Protein AF-A0A1H8V897-F1 (afdb_monomer_lite)

Structure (mmCIF, N/CA/C/O backbone):
data_AF-A0A1H8V897-F1
#
_entry.id   AF-A0A1H8V897-F1
#
loop_
_atom_site.group_PDB
_atom_site.id
_atom_site.type_symbol
_atom_site.label_atom_id
_atom_site.label_alt_id
_atom_site.label_comp_id
_atom_site.label_asym_id
_atom_site.label_entity_id
_atom_site.label_seq_id
_atom_site.pdbx_PDB_ins_code
_atom_site.Cartn_x
_atom_site.Cartn_y
_atom_site.Cartn_z
_atom_site.occupancy
_atom_site.B_iso_or_equiv
_atom_site.auth_seq_id
_atom_site.auth_comp_id
_atom_site.auth_asym_id
_atom_site.auth_atom_id
_atom_site.pdbx_PDB_model_num
ATOM 1 N N . MET A 1 1 ? 6.512 -2.867 17.654 1.00 58.34 1 MET A N 1
ATOM 2 C CA . MET A 1 1 ? 6.527 -4.081 16.813 1.00 58.34 1 MET A CA 1
ATOM 3 C C . MET A 1 1 ? 6.818 -3.625 15.398 1.00 58.34 1 MET A C 1
ATOM 5 O O . MET A 1 1 ? 6.151 -2.700 14.955 1.00 58.34 1 MET A O 1
ATOM 9 N N . ALA A 1 2 ? 7.850 -4.163 14.749 1.00 69.75 2 ALA A N 1
ATOM 10 C CA . ALA A 1 2 ? 8.060 -3.906 13.328 1.00 69.75 2 ALA A CA 1
ATOM 11 C C . ALA A 1 2 ? 7.019 -4.715 12.545 1.00 69.75 2 ALA A C 1
ATOM 13 O O . ALA A 1 2 ? 6.785 -5.875 12.876 1.00 69.75 2 ALA A O 1
ATOM 14 N N . VAL A 1 3 ? 6.367 -4.083 11.575 1.00 87.38 3 VAL A N 1
ATOM 15 C CA . VAL A 1 3 ? 5.415 -4.735 10.673 1.00 87.38 3 VAL A CA 1
ATOM 16 C C . VAL A 1 3 ? 6.042 -4.714 9.290 1.00 87.38 3 VAL A C 1
ATOM 18 O O . VAL A 1 3 ? 6.469 -3.657 8.827 1.00 87.38 3 VAL A O 1
ATOM 21 N N . GLU A 1 4 ? 6.153 -5.882 8.671 1.00 89.88 4 GLU A N 1
ATOM 22 C CA . GLU A 1 4 ? 6.766 -6.034 7.353 1.00 89.88 4 GLU A CA 1
ATOM 23 C C . GLU A 1 4 ? 5.766 -5.712 6.237 1.00 89.88 4 GLU A C 1
ATOM 25 O O . GLU A 1 4 ? 4.548 -5.801 6.421 1.00 89.88 4 GLU A O 1
ATOM 30 N N . PHE A 1 5 ? 6.299 -5.311 5.080 1.00 94.56 5 PHE A N 1
ATOM 31 C CA . PHE A 1 5 ? 5.518 -5.053 3.876 1.00 94.56 5 PHE A CA 1
ATOM 32 C C . PHE A 1 5 ? 5.619 -6.239 2.911 1.00 94.56 5 PHE A C 1
ATOM 34 O O . PHE A 1 5 ? 6.656 -6.462 2.281 1.00 94.56 5 PHE A O 1
ATOM 41 N N . ASP A 1 6 ? 4.519 -6.974 2.770 1.00 95.81 6 ASP A N 1
ATOM 42 C CA . ASP A 1 6 ? 4.400 -8.102 1.850 1.00 95.81 6 ASP A CA 1
ATOM 43 C C . ASP A 1 6 ? 3.938 -7.617 0.476 1.00 95.81 6 ASP A C 1
ATOM 45 O O . ASP A 1 6 ? 2.860 -7.031 0.347 1.00 95.81 6 ASP A O 1
ATOM 49 N N . HIS A 1 7 ? 4.690 -7.927 -0.577 1.00 96.62 7 HIS A N 1
ATOM 50 C CA . HIS A 1 7 ? 4.254 -7.636 -1.942 1.00 96.62 7 HIS A CA 1
ATOM 51 C C . HIS A 1 7 ? 3.204 -8.644 -2.417 1.00 96.62 7 HIS A C 1
ATOM 53 O O . HIS A 1 7 ? 3.339 -9.853 -2.201 1.00 96.62 7 HIS A O 1
ATOM 59 N N . PHE A 1 8 ? 2.207 -8.166 -3.166 1.00 97.94 8 PHE A N 1
ATOM 60 C CA . PHE A 1 8 ? 1.423 -9.063 -4.015 1.00 97.94 8 PHE A CA 1
ATOM 61 C C . PHE A 1 8 ? 2.315 -9.580 -5.144 1.00 97.94 8 PHE A C 1
ATOM 63 O O . PHE A 1 8 ? 3.084 -8.826 -5.743 1.00 97.94 8 PHE A O 1
ATOM 70 N N . TYR A 1 9 ? 2.217 -10.867 -5.472 1.00 95.75 9 TYR A N 1
ATOM 71 C CA . TYR A 1 9 ? 3.157 -11.520 -6.391 1.00 95.75 9 TYR A CA 1
ATOM 72 C C . TYR A 1 9 ? 3.095 -10.916 -7.799 1.00 95.75 9 TYR A C 1
ATOM 74 O O . TYR A 1 9 ? 4.091 -10.887 -8.521 1.00 95.75 9 TYR A O 1
ATOM 82 N N . LYS A 1 10 ? 1.931 -10.385 -8.186 1.00 95.69 10 LYS A N 1
ATOM 83 C CA . LYS A 1 10 ? 1.731 -9.704 -9.468 1.00 95.69 10 LYS A CA 1
ATOM 84 C C . LYS A 1 10 ? 2.279 -8.276 -9.501 1.00 95.69 10 LYS A C 1
ATOM 86 O O . LYS A 1 10 ? 2.525 -7.773 -10.595 1.00 95.69 10 LYS A O 1
ATOM 91 N N . ALA A 1 11 ? 2.536 -7.638 -8.356 1.00 95.50 11 ALA A N 1
ATOM 92 C CA . ALA A 1 11 ? 2.941 -6.232 -8.286 1.00 95.50 11 ALA A CA 1
ATOM 93 C C . ALA A 1 11 ? 4.237 -5.952 -9.063 1.00 95.50 11 ALA A C 1
ATOM 95 O O . ALA A 1 11 ? 4.294 -5.002 -9.842 1.00 95.50 11 ALA A O 1
ATOM 96 N N . ILE A 1 12 ? 5.249 -6.818 -8.935 1.00 91.25 12 ILE A N 1
ATOM 97 C CA . ILE A 1 12 ? 6.508 -6.694 -9.693 1.00 91.25 12 ILE A CA 1
ATOM 98 C C . ILE A 1 12 ? 6.256 -6.856 -11.199 1.00 91.25 12 ILE A C 1
ATOM 100 O O . ILE A 1 12 ? 6.810 -6.114 -12.008 1.00 91.25 12 ILE A O 1
ATOM 104 N N . GLY A 1 13 ? 5.373 -7.781 -11.587 1.00 93.88 13 GLY A N 1
ATOM 105 C CA . GLY A 1 13 ? 4.961 -7.940 -12.982 1.00 93.88 13 GLY A CA 1
ATOM 106 C C . GLY A 1 13 ? 4.251 -6.699 -13.529 1.00 93.88 13 GLY A C 1
ATOM 107 O O . GLY A 1 13 ? 4.487 -6.307 -14.669 1.00 93.88 13 GLY A O 1
ATOM 108 N N . HIS A 1 14 ? 3.422 -6.037 -12.719 1.00 96.94 14 HIS A N 1
ATOM 109 C CA . HIS A 1 14 ? 2.780 -4.778 -13.097 1.00 96.94 14 HIS A CA 1
ATOM 110 C C . HIS A 1 14 ? 3.766 -3.632 -13.267 1.00 96.94 14 HIS A C 1
ATOM 112 O O . HIS A 1 14 ? 3.631 -2.883 -14.232 1.00 96.94 14 HIS A O 1
ATOM 118 N N . GLN A 1 15 ? 4.763 -3.525 -12.388 1.00 94.88 15 GLN A N 1
ATOM 119 C CA . GLN A 1 15 ? 5.836 -2.540 -12.524 1.00 94.88 15 GLN A CA 1
ATOM 120 C C . GLN A 1 15 ? 6.628 -2.774 -13.818 1.00 94.88 15 GLN A C 1
ATOM 122 O O . GLN A 1 15 ? 6.762 -1.866 -14.633 1.00 94.88 15 GLN A O 1
ATOM 127 N N . GLY A 1 16 ? 7.066 -4.013 -14.071 1.00 93.75 16 GLY A N 1
ATOM 128 C CA . GLY A 1 16 ? 7.807 -4.362 -15.290 1.00 93.75 16 GLY A CA 1
ATOM 129 C C . GLY A 1 16 ? 7.001 -4.181 -16.581 1.00 93.75 16 GLY A C 1
ATOM 130 O O . GLY A 1 16 ? 7.565 -3.874 -17.626 1.00 93.75 16 GLY A O 1
ATOM 131 N N . ALA A 1 17 ? 5.676 -4.326 -16.512 1.00 96.00 17 ALA A N 1
ATOM 132 C CA . ALA A 1 17 ? 4.769 -4.085 -17.633 1.00 96.00 17 ALA A CA 1
ATOM 133 C C . ALA A 1 17 ? 4.340 -2.611 -17.782 1.00 96.00 17 ALA A C 1
ATOM 135 O O . ALA A 1 17 ? 3.480 -2.327 -18.616 1.00 96.00 17 ALA A O 1
ATOM 136 N N . GLY A 1 18 ? 4.862 -1.692 -16.960 1.00 95.38 18 GLY A N 1
ATOM 137 C CA . GLY A 1 18 ? 4.499 -0.269 -16.985 1.00 95.38 18 GLY A CA 1
ATOM 138 C C . GLY A 1 18 ? 3.059 0.030 -16.549 1.00 95.38 18 GLY A C 1
ATOM 139 O O . GLY A 1 18 ? 2.520 1.077 -16.883 1.00 95.38 18 GLY A O 1
ATOM 140 N N . ARG A 1 19 ? 2.409 -0.897 -15.836 1.00 97.38 19 ARG A N 1
ATOM 141 C CA . ARG A 1 19 ? 1.026 -0.752 -15.340 1.00 97.38 19 ARG A CA 1
ATOM 142 C C . ARG A 1 19 ? 0.959 -0.072 -13.977 1.00 97.38 19 ARG A C 1
ATOM 144 O O . ARG A 1 19 ? -0.097 0.426 -13.616 1.00 97.38 19 ARG A O 1
ATOM 151 N N . ILE A 1 20 ? 2.059 -0.114 -13.230 1.00 98.06 20 ILE A N 1
ATOM 152 C CA . ILE A 1 20 ? 2.272 0.666 -12.014 1.00 98.06 20 ILE A CA 1
ATOM 153 C C . ILE A 1 20 ? 3.525 1.496 -12.244 1.00 98.06 20 ILE A C 1
ATOM 155 O O . ILE A 1 20 ? 4.583 0.937 -12.544 1.00 98.06 20 ILE A O 1
ATOM 159 N N . ASN A 1 21 ? 3.411 2.806 -12.067 1.00 97.25 21 ASN A N 1
ATOM 160 C CA . ASN A 1 21 ? 4.539 3.720 -12.065 1.00 97.25 21 ASN A CA 1
ATOM 161 C C . ASN A 1 21 ? 4.773 4.238 -10.640 1.00 97.25 21 ASN A C 1
ATOM 163 O O . ASN A 1 21 ? 4.020 5.065 -10.139 1.00 97.25 21 ASN A O 1
ATOM 167 N N . LEU A 1 22 ? 5.840 3.762 -9.992 1.00 96.56 22 LEU A N 1
ATOM 168 C CA . LEU A 1 22 ? 6.173 4.112 -8.604 1.00 96.56 22 LEU A CA 1
ATOM 169 C C . LEU A 1 22 ? 6.520 5.596 -8.389 1.00 96.56 22 LEU A C 1
ATOM 171 O O . LEU A 1 22 ? 6.562 6.036 -7.243 1.00 96.56 22 LEU A O 1
ATOM 175 N N . GLU A 1 23 ? 6.774 6.352 -9.457 1.00 95.00 23 GLU A N 1
ATOM 176 C CA . GLU A 1 23 ? 7.108 7.776 -9.395 1.00 95.00 23 GLU A CA 1
ATOM 177 C C . GLU A 1 23 ? 5.901 8.674 -9.691 1.00 95.00 23 GLU A C 1
ATOM 179 O O . GLU A 1 23 ? 5.726 9.697 -9.033 1.00 95.00 23 GLU A O 1
ATOM 184 N N . THR A 1 24 ? 5.065 8.308 -10.668 1.00 96.62 24 THR A N 1
ATOM 185 C CA . THR A 1 24 ? 3.994 9.199 -11.153 1.00 96.62 24 THR A CA 1
ATOM 186 C C . THR A 1 24 ? 2.594 8.799 -10.720 1.00 96.62 24 THR A C 1
ATOM 188 O O . THR A 1 24 ? 1.681 9.617 -10.832 1.00 96.62 24 THR A O 1
ATOM 191 N N . ASP A 1 25 ? 2.385 7.557 -10.282 1.00 98.50 25 ASP A N 1
ATOM 192 C CA . ASP A 1 25 ? 1.057 7.137 -9.856 1.00 98.50 25 ASP A CA 1
ATOM 193 C C . ASP A 1 25 ? 0.661 7.772 -8.523 1.00 98.50 25 ASP A C 1
ATOM 195 O O . ASP A 1 25 ? 1.485 8.023 -7.641 1.00 98.50 25 ASP A O 1
ATOM 199 N N . THR A 1 26 ? -0.644 7.976 -8.344 1.00 98.62 26 THR A N 1
ATOM 200 C CA . THR A 1 26 ? -1.191 8.279 -7.021 1.00 98.62 26 THR A CA 1
ATOM 201 C C . THR A 1 26 ? -1.432 6.976 -6.277 1.00 98.62 26 THR A C 1
ATOM 203 O O . THR A 1 26 ? -2.156 6.103 -6.753 1.00 98.62 26 THR A O 1
ATOM 206 N N . PHE A 1 27 ? -0.856 6.856 -5.083 1.00 98.81 27 PHE A N 1
ATOM 207 C CA . PHE A 1 27 ? -1.017 5.678 -4.238 1.00 98.81 27 PHE A CA 1
ATOM 208 C C . PHE A 1 27 ? -1.966 5.954 -3.082 1.00 98.81 27 PHE A C 1
ATOM 210 O O . PHE A 1 27 ? -1.974 7.041 -2.498 1.00 98.81 27 PHE A O 1
ATOM 217 N N . LYS A 1 28 ? -2.752 4.945 -2.721 1.00 98.88 28 LYS A N 1
ATOM 218 C CA . LYS A 1 28 ? -3.699 5.005 -1.607 1.00 98.88 28 LYS A CA 1
ATOM 219 C C . LYS A 1 28 ? -3.598 3.748 -0.757 1.00 98.88 28 LYS A C 1
ATOM 221 O O . LYS A 1 28 ? -3.120 2.709 -1.211 1.00 98.88 28 LYS A O 1
ATOM 226 N N . ALA A 1 29 ? -4.034 3.860 0.492 1.00 98.81 29 ALA A N 1
ATOM 227 C CA . ALA A 1 29 ? -4.044 2.777 1.461 1.00 98.81 29 ALA A CA 1
ATOM 228 C C . ALA A 1 29 ? -5.466 2.502 1.952 1.00 98.81 29 ALA A C 1
ATOM 230 O O . ALA A 1 29 ? -6.170 3.431 2.344 1.00 98.81 29 ALA A O 1
ATOM 231 N N . VAL A 1 30 ? -5.870 1.230 1.985 1.00 98.88 30 VAL A N 1
ATOM 232 C CA . VAL A 1 30 ? -7.180 0.777 2.488 1.00 98.88 30 VAL A CA 1
ATOM 233 C C . VAL A 1 30 ? -7.038 -0.170 3.672 1.00 98.88 30 VAL A C 1
ATOM 235 O O . VAL A 1 30 ? -6.013 -0.831 3.824 1.00 98.88 30 VAL A O 1
ATOM 238 N N . LEU A 1 31 ? -8.085 -0.250 4.495 1.00 98.75 31 LEU A N 1
ATOM 239 C CA . LEU A 1 31 ? -8.151 -1.124 5.663 1.00 98.75 31 LEU A CA 1
ATOM 240 C C . LEU A 1 31 ? -9.003 -2.354 5.343 1.00 98.75 31 LEU A C 1
ATOM 242 O O . LEU A 1 31 ? -10.093 -2.228 4.784 1.00 98.75 31 LEU A O 1
ATOM 246 N N . THR A 1 32 ? -8.537 -3.540 5.728 1.00 98.69 32 THR A N 1
ATOM 247 C CA . THR A 1 32 ? -9.304 -4.788 5.605 1.00 98.69 32 THR A CA 1
ATOM 248 C C . THR A 1 32 ? -9.088 -5.698 6.810 1.00 98.69 32 THR A C 1
ATOM 250 O O . THR A 1 32 ? -8.030 -5.699 7.441 1.00 98.69 32 THR A O 1
ATOM 253 N N . ASN A 1 33 ? -10.115 -6.476 7.147 1.00 98.38 33 ASN A N 1
ATOM 254 C CA . ASN A 1 33 ? -10.049 -7.535 8.153 1.00 98.38 33 ASN A CA 1
ATOM 255 C C . ASN A 1 33 ? -10.090 -8.942 7.534 1.00 98.38 33 ASN A C 1
ATOM 257 O O . ASN A 1 33 ? -10.062 -9.939 8.252 1.00 98.38 33 ASN A O 1
ATOM 261 N N . THR A 1 34 ? -10.173 -9.028 6.207 1.00 98.06 34 THR A N 1
ATOM 262 C CA . THR A 1 34 ? -10.251 -10.290 5.474 1.00 98.06 34 THR A CA 1
ATOM 263 C C . THR A 1 34 ? -8.847 -10.742 5.099 1.00 98.06 34 THR A C 1
ATOM 265 O O . THR A 1 34 ? -8.029 -9.937 4.657 1.00 98.06 34 THR A O 1
ATOM 268 N N . ALA A 1 35 ? -8.555 -12.031 5.281 1.00 96.06 35 ALA A N 1
ATOM 269 C CA . ALA A 1 35 ? -7.268 -12.591 4.886 1.00 96.06 35 ALA A CA 1
ATOM 270 C C . ALA A 1 35 ? -7.037 -12.421 3.375 1.00 96.06 35 ALA A C 1
ATOM 272 O O . ALA A 1 35 ? -7.914 -12.707 2.562 1.00 96.06 35 ALA A O 1
ATOM 273 N N . LEU A 1 36 ? -5.837 -11.965 3.022 1.00 97.81 36 LEU A N 1
ATOM 274 C CA . LEU A 1 36 ? -5.427 -11.670 1.649 1.00 97.81 36 LEU A CA 1
ATOM 275 C C . LEU A 1 36 ? -4.626 -12.834 1.069 1.00 97.81 36 LEU A C 1
ATOM 277 O O . LEU A 1 36 ? -3.782 -13.410 1.759 1.00 97.81 36 LEU A O 1
ATOM 281 N N . ASN A 1 37 ? -4.845 -13.136 -0.208 1.00 97.50 37 ASN A N 1
ATOM 282 C CA . ASN A 1 37 ? -4.045 -14.090 -0.964 1.00 97.50 37 ASN A CA 1
ATOM 283 C C . ASN A 1 37 ? -3.047 -13.332 -1.846 1.00 97.50 37 ASN A C 1
ATOM 285 O O . ASN A 1 37 ? -3.398 -12.805 -2.903 1.00 97.50 37 ASN A O 1
ATOM 289 N N . LEU A 1 38 ? -1.781 -13.323 -1.422 1.00 97.19 38 LEU A N 1
ATOM 290 C CA . LEU A 1 38 ? -0.700 -12.612 -2.110 1.00 97.19 38 LEU A CA 1
ATOM 291 C C . LEU A 1 38 ? -0.470 -13.084 -3.554 1.00 97.19 38 LEU A C 1
ATOM 293 O O . LEU A 1 38 ? 0.056 -12.323 -4.363 1.00 97.19 38 LEU A O 1
ATOM 297 N N . ALA A 1 39 ? -0.860 -14.318 -3.888 1.00 96.94 39 ALA A N 1
ATOM 298 C CA . ALA A 1 39 ? -0.662 -14.892 -5.214 1.00 96.94 39 ALA A CA 1
ATOM 299 C C . ALA A 1 39 ? -1.768 -14.529 -6.214 1.00 96.94 39 ALA A C 1
ATOM 301 O O . ALA A 1 39 ? -1.510 -14.529 -7.420 1.00 96.94 39 ALA A O 1
ATOM 302 N N . THR A 1 40 ? -2.987 -14.260 -5.734 1.00 96.88 40 THR A N 1
ATOM 303 C CA . THR A 1 40 ? -4.171 -14.110 -6.598 1.00 96.88 40 THR A CA 1
ATOM 304 C C . THR A 1 40 ? -4.824 -12.739 -6.541 1.00 96.88 40 THR A C 1
ATOM 306 O O . THR A 1 40 ? -5.470 -12.373 -7.513 1.00 96.88 40 THR A O 1
ATOM 309 N N . ASN A 1 41 ? -4.696 -11.989 -5.443 1.00 98.25 41 ASN A N 1
ATOM 310 C CA . ASN A 1 41 ? -5.202 -10.619 -5.403 1.00 98.25 41 ASN A CA 1
ATOM 311 C C . ASN A 1 41 ? -4.317 -9.721 -6.282 1.00 98.25 41 ASN A C 1
ATOM 313 O O . ASN A 1 41 ? -3.096 -9.688 -6.113 1.00 98.25 41 ASN A O 1
ATOM 317 N N . GLU A 1 42 ? -4.937 -9.008 -7.219 1.00 97.94 42 GLU A N 1
ATOM 318 C CA . GLU A 1 42 ? -4.254 -8.209 -8.242 1.00 97.94 42 GLU A CA 1
ATOM 319 C C . GLU A 1 42 ? -4.803 -6.779 -8.337 1.00 97.94 42 GLU A C 1
ATOM 321 O O . GLU A 1 42 ? -4.063 -5.839 -8.638 1.00 97.94 42 GLU A O 1
ATOM 326 N N . VAL A 1 43 ? -6.083 -6.587 -8.028 1.00 98.50 43 VAL A N 1
ATOM 327 C CA . VAL A 1 43 ? -6.777 -5.296 -8.108 1.00 98.50 43 VAL A CA 1
ATOM 328 C C . VAL A 1 43 ? -7.509 -4.980 -6.810 1.00 98.50 43 VAL A C 1
ATOM 330 O O . VAL A 1 43 ? -7.843 -5.881 -6.041 1.00 98.50 43 VAL A O 1
ATOM 333 N N . LEU A 1 44 ? -7.805 -3.701 -6.563 1.00 98.62 44 LEU A N 1
ATOM 334 C CA . LEU A 1 44 ? -8.533 -3.273 -5.363 1.00 98.62 44 LEU A CA 1
ATOM 335 C C . LEU A 1 44 ? -9.894 -3.970 -5.221 1.00 98.62 44 LEU A C 1
ATOM 337 O O . LEU A 1 44 ? -10.336 -4.223 -4.103 1.00 98.62 44 LEU A O 1
ATOM 341 N N . ALA A 1 45 ? -10.537 -4.319 -6.338 1.00 98.38 45 ALA A N 1
ATOM 342 C CA . ALA A 1 45 ? -11.799 -5.056 -6.343 1.00 98.38 45 ALA A CA 1
ATOM 343 C C . ALA A 1 45 ? -11.699 -6.453 -5.696 1.00 98.38 45 ALA A C 1
ATOM 345 O O . ALA A 1 45 ? -12.710 -6.969 -5.223 1.00 98.38 45 ALA A O 1
ATOM 346 N N . ASP A 1 46 ? -10.500 -7.043 -5.615 1.00 98.38 46 ASP A N 1
ATOM 347 C CA . ASP A 1 46 ? -10.281 -8.315 -4.919 1.00 98.38 46 ASP A CA 1
ATOM 348 C C . ASP A 1 46 ? -10.168 -8.142 -3.391 1.00 98.38 46 ASP A C 1
ATOM 350 O O . ASP A 1 46 ? -10.104 -9.126 -2.649 1.00 98.38 46 ASP A O 1
ATOM 354 N N . ILE A 1 47 ? -10.099 -6.896 -2.908 1.00 98.44 47 ILE A N 1
ATOM 355 C CA . ILE A 1 47 ? -9.892 -6.552 -1.503 1.00 98.44 47 ILE A CA 1
ATOM 356 C C . ILE A 1 47 ? -11.219 -6.155 -0.861 1.00 98.44 47 ILE A C 1
ATOM 358 O O . ILE A 1 47 ? -11.782 -5.093 -1.130 1.00 98.44 47 ILE A O 1
ATOM 362 N N . THR A 1 48 ? -11.701 -6.974 0.074 1.00 98.38 48 THR A N 1
ATOM 363 C CA . THR A 1 48 ? -12.856 -6.613 0.905 1.00 98.38 48 THR A CA 1
ATOM 364 C C . THR A 1 48 ? -12.452 -5.570 1.944 1.00 98.38 48 THR A C 1
ATOM 366 O O . THR A 1 48 ? -11.877 -5.906 2.978 1.00 98.38 48 THR A O 1
ATOM 369 N N . GLN A 1 49 ? -12.734 -4.298 1.682 1.00 98.50 49 GLN A N 1
ATOM 370 C CA . GLN A 1 49 ? -12.480 -3.208 2.627 1.00 98.50 49 GLN A CA 1
ATOM 371 C C . GLN A 1 49 ? -13.406 -3.301 3.850 1.00 98.50 49 GLN A C 1
ATOM 373 O O . GLN A 1 49 ? -14.481 -3.901 3.784 1.00 98.50 49 GLN A O 1
ATOM 378 N N . ILE A 1 50 ? -13.007 -2.693 4.968 1.00 98.44 50 ILE A N 1
ATOM 379 C CA . ILE A 1 50 ? -13.929 -2.492 6.095 1.00 98.44 50 ILE A CA 1
ATOM 380 C C . ILE A 1 50 ? -15.092 -1.567 5.691 1.00 98.44 50 ILE A C 1
ATOM 382 O O . ILE A 1 50 ? -15.020 -0.842 4.696 1.00 98.44 50 ILE A O 1
ATOM 386 N N . ALA A 1 51 ? -16.174 -1.586 6.470 1.00 97.25 51 ALA A N 1
ATOM 387 C CA . ALA A 1 51 ? -17.336 -0.743 6.209 1.00 97.25 51 ALA A CA 1
ATOM 388 C C . ALA A 1 51 ? -16.983 0.754 6.265 1.00 97.25 51 ALA A C 1
ATOM 390 O O . ALA A 1 51 ? -16.229 1.195 7.131 1.00 97.25 51 ALA A O 1
ATOM 391 N N . ASN A 1 52 ? -17.564 1.529 5.347 1.00 97.44 52 ASN A N 1
ATOM 392 C CA . ASN A 1 52 ? -17.489 2.988 5.357 1.00 97.44 52 ASN A CA 1
ATOM 393 C C . ASN A 1 52 ? -18.243 3.541 6.574 1.00 97.44 52 ASN A C 1
ATOM 395 O O . ASN A 1 52 ? -19.341 3.079 6.887 1.00 97.44 52 ASN A O 1
ATOM 399 N N . GLY A 1 53 ? -17.656 4.531 7.236 1.00 97.81 53 GLY A N 1
ATOM 400 C CA . GLY A 1 53 ? -18.237 5.197 8.389 1.00 97.81 53 GLY A CA 1
ATOM 401 C C . GLY A 1 53 ? -17.190 5.540 9.435 1.00 97.81 53 GLY A C 1
ATOM 402 O O . GLY A 1 53 ? -16.028 5.142 9.346 1.00 97.81 53 GLY A O 1
ATOM 403 N N . ASN A 1 54 ? -17.617 6.291 10.447 1.00 97.88 54 ASN A N 1
ATOM 404 C CA . ASN A 1 54 ? -16.817 6.600 11.629 1.00 97.88 54 ASN A CA 1
ATOM 405 C C . ASN A 1 54 ? -15.443 7.238 11.325 1.00 97.88 54 ASN A C 1
ATOM 407 O O . ASN A 1 54 ? -14.492 7.042 12.072 1.00 97.88 54 ASN A O 1
ATOM 411 N N . GLY A 1 55 ? -15.312 7.963 10.208 1.00 96.88 55 GLY A N 1
ATOM 412 C CA . GLY A 1 55 ? -14.052 8.557 9.738 1.00 96.88 55 GLY A CA 1
ATOM 413 C C . GLY A 1 55 ? -13.271 7.728 8.705 1.00 96.88 55 GLY A C 1
ATOM 414 O O . GLY A 1 55 ? -12.333 8.244 8.100 1.00 96.88 55 GLY A O 1
ATOM 415 N N . TYR A 1 56 ? -13.663 6.479 8.432 1.00 98.38 56 TYR A N 1
ATOM 416 C CA . TYR A 1 56 ? -13.142 5.698 7.306 1.00 98.38 56 TYR A CA 1
ATOM 417 C C . TYR A 1 56 ? -14.004 5.885 6.052 1.00 98.38 56 TYR A C 1
ATOM 419 O O . TYR A 1 56 ? -15.209 5.642 6.082 1.00 98.38 56 TYR A O 1
ATOM 427 N N . ALA A 1 57 ? -13.376 6.248 4.933 1.00 97.75 57 ALA A N 1
ATOM 428 C CA . ALA A 1 57 ? -14.010 6.304 3.619 1.00 97.75 57 ALA A CA 1
ATOM 429 C C . ALA A 1 57 ? -13.542 5.137 2.737 1.00 97.75 57 ALA A C 1
ATOM 431 O O . ALA A 1 57 ? -12.365 4.774 2.746 1.00 97.75 57 ALA A O 1
ATOM 432 N N . THR A 1 58 ? -14.453 4.574 1.938 1.00 97.56 58 THR A N 1
ATOM 433 C CA . THR A 1 58 ? -14.109 3.578 0.908 1.00 97.56 58 THR A CA 1
ATOM 434 C C . THR A 1 58 ? -13.070 4.144 -0.062 1.00 97.56 58 THR A C 1
ATOM 436 O O . THR A 1 58 ? -13.155 5.299 -0.473 1.00 97.56 58 THR A O 1
ATOM 439 N N . GLY A 1 59 ? -12.075 3.333 -0.416 1.00 98.12 59 GLY A N 1
ATOM 440 C CA . GLY A 1 59 ? -10.879 3.772 -1.141 1.00 98.12 59 GLY A CA 1
ATOM 441 C C . GLY A 1 59 ? -9.784 4.321 -0.221 1.00 98.12 59 GLY A C 1
ATOM 442 O O . GLY A 1 59 ? -8.664 4.536 -0.673 1.00 98.12 59 GLY A O 1
ATOM 443 N N . GLY A 1 60 ? -10.073 4.484 1.073 1.00 98.31 60 GLY A N 1
ATOM 444 C CA . GLY A 1 60 ? -9.100 4.787 2.112 1.00 98.31 60 GLY A CA 1
ATOM 445 C C . GLY A 1 60 ? -8.429 6.151 1.960 1.00 98.31 60 GLY A C 1
ATOM 446 O O . GLY A 1 60 ? -9.068 7.125 1.568 1.00 98.31 60 GLY A O 1
ATOM 447 N N . VAL A 1 61 ? -7.151 6.236 2.333 1.00 98.56 61 VAL A N 1
ATOM 448 C CA . VAL A 1 61 ? -6.403 7.504 2.400 1.00 98.56 61 VAL A CA 1
ATOM 449 C C . VAL A 1 61 ? -5.320 7.572 1.337 1.00 98.56 61 VAL A C 1
ATOM 451 O O . VAL A 1 61 ? -4.686 6.568 1.019 1.00 98.56 61 VAL A O 1
ATOM 454 N N . THR A 1 62 ? -5.081 8.770 0.813 1.00 98.69 62 THR A N 1
ATOM 455 C CA . THR A 1 62 ? -4.012 9.030 -0.156 1.00 98.69 62 THR A CA 1
ATOM 456 C C . THR A 1 62 ? -2.659 9.155 0.524 1.00 98.69 62 THR A C 1
ATOM 458 O O . THR A 1 62 ? -2.516 9.861 1.522 1.00 98.69 62 THR A O 1
ATOM 461 N N . LEU A 1 63 ? -1.654 8.484 -0.038 1.00 98.69 63 LEU A N 1
ATOM 462 C CA . LEU A 1 63 ? -0.257 8.663 0.332 1.00 98.69 63 LEU A CA 1
ATOM 463 C C . LEU A 1 63 ? 0.253 9.935 -0.344 1.00 98.69 63 LEU A C 1
ATOM 465 O O . LEU A 1 63 ? 0.256 10.047 -1.567 1.00 98.69 63 LEU A O 1
ATOM 469 N N . THR A 1 64 ? 0.684 10.904 0.456 1.00 98.31 64 THR A N 1
ATOM 470 C CA . THR A 1 64 ? 1.253 12.164 -0.036 1.00 98.31 64 THR A CA 1
ATOM 471 C C . THR A 1 64 ? 2.774 12.103 -0.054 1.00 98.31 64 THR A C 1
ATOM 473 O 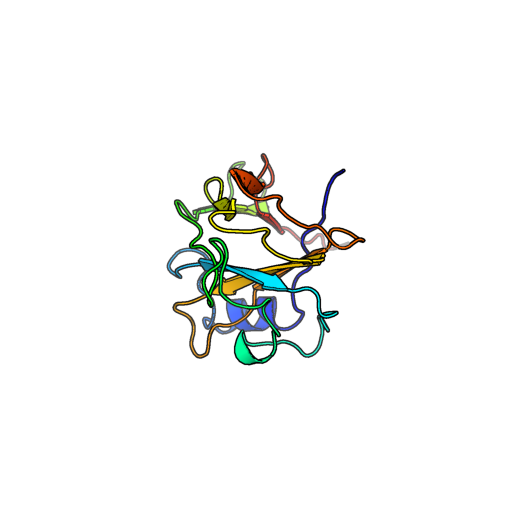O . THR A 1 64 ? 3.384 11.279 0.631 1.00 98.31 64 THR A O 1
ATOM 476 N N . SER A 1 65 ? 3.400 12.979 -0.845 1.00 97.38 65 SER A N 1
ATOM 477 C CA . SER A 1 65 ? 4.863 13.055 -0.978 1.00 97.38 65 SER A CA 1
ATOM 478 C C . SER A 1 65 ? 5.494 11.695 -1.291 1.00 97.38 65 SER A C 1
ATOM 480 O O . SER A 1 65 ? 6.486 11.307 -0.672 1.00 97.38 65 SER A O 1
ATOM 482 N N . VAL A 1 66 ? 4.870 10.948 -2.207 1.00 98.19 66 VAL A N 1
ATOM 483 C CA . VAL A 1 66 ? 5.410 9.677 -2.689 1.00 98.19 66 VAL A CA 1
ATOM 484 C C . VAL A 1 66 ? 6.729 9.947 -3.402 1.00 98.19 66 VAL A C 1
ATOM 486 O O . VAL A 1 66 ? 6.828 10.864 -4.215 1.00 98.19 66 VAL A O 1
ATOM 489 N N . VAL A 1 67 ? 7.750 9.165 -3.063 1.00 97.44 67 VAL A N 1
ATOM 490 C CA . VAL A 1 67 ? 9.079 9.263 -3.662 1.00 97.44 67 VAL A CA 1
ATOM 491 C C . VAL A 1 67 ? 9.588 7.866 -3.981 1.00 97.44 67 VAL A C 1
ATOM 493 O O . VAL A 1 67 ? 9.628 6.994 -3.107 1.00 97.44 67 VAL A O 1
ATOM 496 N N . TRP A 1 68 ? 10.036 7.700 -5.222 1.00 97.00 68 TRP A N 1
ATOM 497 C CA . TRP A 1 68 ? 10.804 6.559 -5.697 1.00 97.00 68 TRP A CA 1
ATOM 498 C C . TRP A 1 68 ? 12.247 6.997 -5.960 1.00 97.00 68 TRP A C 1
ATOM 500 O O . TRP A 1 68 ? 12.503 7.789 -6.864 1.00 97.00 68 TRP A O 1
ATOM 510 N N . SER A 1 69 ? 13.197 6.552 -5.137 1.00 95.88 69 SER A N 1
ATOM 511 C CA . SER A 1 69 ? 14.595 6.997 -5.248 1.00 95.88 69 SER A CA 1
ATOM 512 C C . SER A 1 69 ? 15.600 5.995 -4.690 1.00 95.88 69 SER A C 1
ATOM 514 O O . SER A 1 69 ? 15.248 5.161 -3.863 1.00 95.88 69 SER A O 1
ATOM 516 N N . ASP A 1 70 ? 16.866 6.095 -5.100 1.00 93.88 70 ASP A N 1
ATOM 517 C CA . ASP A 1 70 ? 18.009 5.473 -4.417 1.00 93.88 70 ASP A CA 1
ATOM 518 C C . ASP A 1 70 ? 18.654 6.526 -3.491 1.00 93.88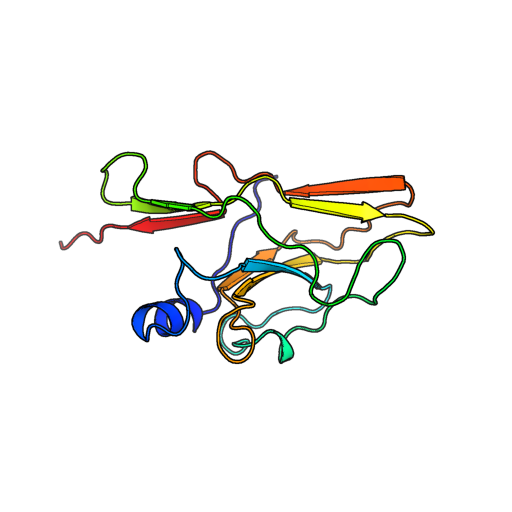 70 ASP A C 1
ATOM 520 O O . ASP A 1 70 ? 19.449 7.349 -3.952 1.00 93.88 70 ASP A O 1
ATOM 524 N N . PRO A 1 71 ? 18.281 6.580 -2.195 1.00 91.00 71 PRO A N 1
ATOM 525 C CA . PRO A 1 71 ? 18.682 7.671 -1.308 1.00 91.00 71 PRO A CA 1
ATOM 526 C C . PRO A 1 71 ? 20.174 7.652 -0.954 1.00 91.00 71 PRO A C 1
ATOM 528 O O . PRO A 1 71 ? 20.689 8.651 -0.457 1.00 91.00 71 PRO A O 1
ATOM 531 N N . THR A 1 72 ? 20.848 6.519 -1.153 1.00 90.19 72 THR A N 1
ATOM 532 C CA . THR A 1 72 ? 22.236 6.286 -0.727 1.00 90.19 72 THR A CA 1
ATOM 533 C C . THR A 1 72 ? 23.174 5.948 -1.879 1.00 90.19 72 THR A C 1
ATOM 535 O O . THR A 1 72 ? 24.358 5.727 -1.634 1.00 90.19 72 THR A O 1
ATOM 538 N N . ALA A 1 73 ? 22.667 5.921 -3.114 1.00 89.25 73 ALA A N 1
ATOM 539 C CA . ALA A 1 73 ? 23.389 5.467 -4.299 1.00 89.25 73 ALA A CA 1
ATOM 540 C C . ALA A 1 73 ? 24.026 4.073 -4.106 1.00 89.25 73 ALA A C 1
ATOM 542 O O . ALA A 1 73 ? 25.102 3.789 -4.635 1.00 89.25 73 ALA A O 1
ATOM 543 N N . ASP A 1 74 ? 23.389 3.203 -3.312 1.00 88.25 74 ASP A N 1
ATOM 544 C CA . ASP A 1 74 ? 23.899 1.864 -2.981 1.00 88.25 74 ASP A CA 1
ATOM 545 C C . ASP A 1 74 ? 23.303 0.764 -3.876 1.00 88.25 74 ASP A C 1
ATOM 547 O O . ASP A 1 74 ? 23.581 -0.431 -3.684 1.00 88.25 74 ASP A O 1
ATOM 551 N N . GLY A 1 75 ? 22.505 1.165 -4.872 1.00 87.94 75 GLY A N 1
ATOM 552 C CA . GLY A 1 75 ? 21.780 0.278 -5.770 1.00 87.94 75 GLY A CA 1
ATOM 553 C C . GLY A 1 75 ? 20.521 -0.309 -5.135 1.00 87.94 75 GLY A C 1
ATOM 554 O O . GLY A 1 75 ? 20.012 -1.316 -5.638 1.00 87.94 75 GLY A O 1
ATOM 555 N N . LYS A 1 76 ? 20.035 0.266 -4.024 1.00 91.56 76 LYS A N 1
ATOM 556 C CA . LYS A 1 76 ? 18.751 -0.079 -3.407 1.00 91.56 76 LYS A CA 1
ATOM 557 C C . LYS A 1 76 ? 17.787 1.086 -3.549 1.00 91.56 76 LYS A C 1
ATOM 559 O O . LYS A 1 76 ? 17.863 2.092 -2.850 1.00 91.56 76 LYS A O 1
ATOM 564 N N . TRP A 1 77 ? 16.818 0.895 -4.423 1.00 94.75 77 TRP A N 1
ATOM 565 C CA . TRP A 1 77 ? 15.720 1.818 -4.596 1.00 94.75 77 TRP A CA 1
ATOM 566 C C . TRP A 1 77 ? 14.704 1.669 -3.468 1.00 94.75 77 TRP A C 1
ATOM 568 O O . TRP A 1 77 ? 14.462 0.577 -2.947 1.00 94.75 77 TRP A O 1
ATOM 578 N N . ARG A 1 78 ? 14.110 2.794 -3.094 1.00 95.81 78 ARG A N 1
ATOM 579 C CA . ARG A 1 78 ? 13.184 2.950 -1.984 1.00 95.81 78 ARG A CA 1
ATOM 580 C C . ARG A 1 78 ? 11.904 3.593 -2.482 1.00 95.81 78 ARG A C 1
ATOM 582 O O . ARG A 1 78 ? 11.940 4.674 -3.066 1.00 95.81 78 ARG A O 1
ATOM 589 N N . PHE A 1 79 ? 10.786 2.969 -2.137 1.00 97.56 79 PHE A N 1
ATOM 590 C CA . PHE A 1 79 ? 9.463 3.567 -2.234 1.00 97.56 79 PHE A CA 1
ATOM 591 C C . PHE A 1 79 ? 9.045 4.078 -0.855 1.00 97.56 79 PHE A C 1
ATOM 593 O O . PHE A 1 79 ? 9.054 3.331 0.126 1.00 97.56 79 PHE A O 1
ATOM 600 N N . THR A 1 80 ? 8.711 5.361 -0.753 1.00 97.88 80 THR A N 1
ATOM 601 C CA . THR A 1 80 ? 8.308 5.997 0.509 1.00 97.88 80 THR A CA 1
ATOM 602 C C . THR A 1 80 ? 7.219 7.036 0.283 1.00 97.88 80 THR A C 1
ATOM 604 O O . THR A 1 80 ? 6.978 7.449 -0.845 1.00 97.88 80 THR A O 1
ATOM 607 N N . SER A 1 81 ? 6.590 7.483 1.367 1.00 98.19 81 SER A N 1
ATOM 608 C CA . SER A 1 81 ? 5.642 8.599 1.395 1.00 98.19 81 SER A CA 1
ATOM 609 C C . SER A 1 81 ? 5.843 9.441 2.659 1.00 98.19 81 SER A C 1
ATOM 611 O O . SER A 1 81 ? 6.646 9.090 3.528 1.00 98.19 81 SER A O 1
ATOM 613 N N . ALA A 1 82 ? 5.079 10.524 2.798 1.00 98.25 82 ALA A N 1
ATOM 614 C CA . ALA A 1 82 ? 4.820 11.129 4.101 1.00 98.25 82 ALA A CA 1
ATOM 615 C C . ALA A 1 82 ? 3.962 10.199 4.985 1.00 98.25 82 ALA A C 1
ATOM 617 O O . ALA A 1 82 ? 3.430 9.184 4.519 1.00 98.25 82 ALA A O 1
ATOM 618 N N . GLN A 1 83 ? 3.813 10.558 6.265 1.00 97.81 83 GLN A N 1
ATOM 619 C CA . GLN A 1 83 ? 2.888 9.878 7.172 1.00 97.81 83 GLN A CA 1
ATOM 620 C C . GLN A 1 83 ? 1.456 9.943 6.623 1.00 97.81 83 GLN A C 1
ATOM 622 O O . GLN A 1 83 ? 0.985 11.007 6.219 1.00 97.81 83 GLN A O 1
ATOM 627 N N . PHE A 1 84 ? 0.745 8.820 6.689 1.00 98.19 84 PHE A N 1
ATOM 628 C CA . PHE A 1 84 ? -0.689 8.737 6.413 1.00 98.19 84 PHE A CA 1
ATOM 629 C C . PHE A 1 84 ? -1.420 8.170 7.629 1.00 98.19 84 PHE A C 1
ATOM 631 O O . PHE A 1 84 ? -0.836 7.439 8.431 1.00 98.19 84 PHE A O 1
ATOM 638 N N . LYS A 1 85 ? -2.688 8.548 7.817 1.00 98.00 85 LYS A N 1
ATOM 639 C CA . LYS A 1 85 ? -3.449 8.190 9.018 1.00 98.00 85 LYS A CA 1
ATOM 640 C C . LYS A 1 85 ? -4.951 8.163 8.791 1.00 98.00 85 LYS A C 1
ATOM 642 O O . LYS A 1 85 ? -5.461 8.868 7.926 1.00 98.00 85 LYS A O 1
ATOM 647 N N . TRP A 1 86 ? -5.637 7.410 9.641 1.00 98.56 86 TRP A N 1
ATOM 648 C CA . TRP A 1 86 ? -7.087 7.431 9.801 1.00 98.56 86 TRP A CA 1
ATOM 649 C C . TRP A 1 86 ? -7.431 8.006 11.167 1.00 98.56 86 TRP A C 1
ATOM 651 O O . TRP A 1 86 ? -6.775 7.684 12.158 1.00 98.56 86 TRP A O 1
ATOM 661 N N . ILE A 1 87 ? -8.459 8.847 11.213 1.00 98.25 87 ILE A N 1
ATOM 662 C CA . ILE A 1 87 ? -8.960 9.459 12.443 1.00 98.25 87 ILE A CA 1
ATOM 663 C C . ILE A 1 87 ? -10.391 8.973 12.625 1.00 98.25 87 ILE A C 1
ATOM 665 O O . ILE A 1 87 ? -11.223 9.179 11.742 1.00 98.25 87 ILE A O 1
ATOM 669 N N . ALA A 1 88 ? -10.659 8.311 13.746 1.00 98.50 88 ALA A N 1
ATOM 670 C CA . ALA A 1 88 ? -11.995 7.848 14.076 1.00 98.50 88 ALA A CA 1
ATOM 671 C C . ALA A 1 88 ? -12.856 9.026 14.553 1.00 98.50 88 ALA A C 1
ATOM 673 O O . ALA A 1 88 ? -12.433 9.815 15.402 1.00 98.50 88 ALA A O 1
ATOM 674 N N . SER A 1 89 ? -14.048 9.165 13.981 1.00 98.00 89 SER A N 1
ATOM 675 C CA . SER A 1 89 ? -14.977 10.248 14.302 1.00 98.00 89 SER A CA 1
ATOM 676 C C . SER A 1 89 ? -16.422 9.796 14.149 1.00 98.00 89 SER A C 1
ATOM 678 O O . SER A 1 89 ? -16.828 9.372 13.068 1.00 98.00 89 SER A O 1
ATOM 680 N N . GLY A 1 90 ? -17.207 9.915 15.220 1.00 96.88 90 GLY A N 1
ATOM 681 C CA . GLY A 1 90 ? -18.608 9.480 15.255 1.00 96.88 90 GLY A CA 1
ATOM 682 C C . GLY A 1 90 ? -18.774 7.995 15.588 1.00 96.88 90 GLY A C 1
ATOM 683 O O . GLY A 1 90 ? -19.882 7.469 15.505 1.00 96.88 90 GLY A O 1
ATOM 684 N N . GLY A 1 91 ? -17.684 7.326 15.972 1.00 98.06 91 GLY A N 1
ATOM 685 C CA . GLY A 1 91 ? -17.630 5.909 16.312 1.00 98.06 91 GLY A CA 1
ATOM 686 C C . GLY A 1 91 ? -16.229 5.331 16.108 1.00 98.06 91 GLY A C 1
ATOM 687 O O . GLY A 1 91 ? -15.314 6.018 15.663 1.00 98.06 91 GLY A O 1
ATOM 688 N N . ALA A 1 92 ? -16.051 4.049 16.423 1.00 98.25 92 ALA A N 1
ATOM 689 C CA . ALA A 1 92 ? -14.783 3.357 16.197 1.00 98.25 92 ALA A CA 1
ATOM 690 C C . ALA A 1 92 ? -14.612 2.926 14.726 1.00 98.25 92 ALA A C 1
ATOM 692 O O . ALA A 1 92 ? -15.589 2.555 14.069 1.00 98.25 92 ALA A O 1
ATOM 693 N N . ILE A 1 93 ? -13.371 2.908 14.228 1.00 98.69 93 ILE A N 1
ATOM 694 C CA . ILE A 1 93 ? -13.015 2.326 12.920 1.00 98.69 93 ILE A CA 1
ATOM 695 C C . ILE A 1 93 ? -12.489 0.905 13.129 1.00 98.69 93 ILE A C 1
ATOM 697 O O . ILE A 1 93 ? -11.608 0.677 13.960 1.00 98.69 93 ILE A O 1
ATOM 701 N N . GLY A 1 94 ? -12.969 -0.039 12.321 1.00 96.88 94 GLY A N 1
ATOM 702 C CA . GLY A 1 94 ? -12.519 -1.429 12.324 1.00 96.88 94 GLY A CA 1
ATOM 703 C C . GLY A 1 94 ? -13.566 -2.405 12.879 1.00 96.88 94 GLY A C 1
ATOM 704 O O . GLY A 1 94 ? -14.749 -2.067 12.936 1.00 96.88 94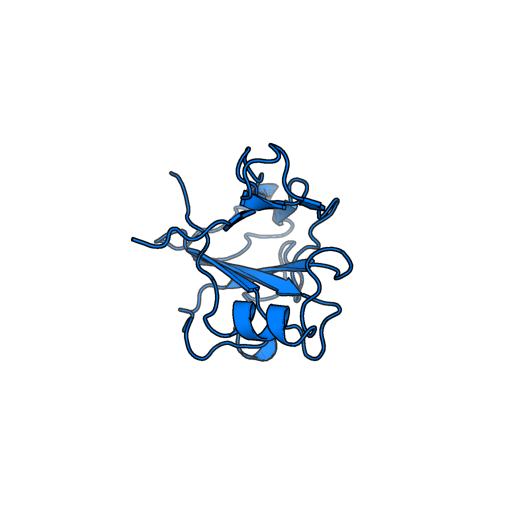 GLY A O 1
ATOM 705 N N . PRO A 1 95 ? -13.157 -3.626 13.265 1.00 98.06 95 PRO A N 1
ATOM 706 C CA . PRO A 1 95 ? -11.775 -4.112 13.284 1.00 98.06 95 PRO A CA 1
ATOM 707 C C . PRO A 1 95 ? -11.136 -4.183 11.886 1.00 98.06 95 PRO A C 1
ATOM 709 O O . PRO A 1 95 ? -11.823 -4.450 10.903 1.00 98.06 95 PRO A O 1
ATOM 712 N N . PHE A 1 96 ? -9.822 -3.981 11.800 1.00 98.56 96 PHE A N 1
ATOM 713 C CA . PHE A 1 96 ? -8.998 -4.277 10.622 1.00 98.56 96 PHE A CA 1
ATOM 714 C C . PHE A 1 96 ? -7.704 -4.973 11.050 1.00 98.56 96 PHE A C 1
ATOM 716 O O . PHE A 1 96 ? -7.184 -4.706 12.125 1.00 98.56 96 PHE A O 1
ATOM 723 N N . ARG A 1 97 ? -7.156 -5.846 10.207 1.00 97.94 97 ARG A N 1
ATOM 724 C CA . ARG A 1 97 ? -5.868 -6.519 10.453 1.00 97.94 97 ARG A CA 1
ATOM 725 C C . ARG A 1 97 ? -4.810 -6.143 9.424 1.00 97.94 97 ARG A C 1
ATOM 727 O O . ARG A 1 97 ? -3.621 -6.269 9.701 1.00 97.94 97 ARG A O 1
ATOM 734 N N . TYR A 1 98 ? -5.232 -5.700 8.246 1.00 98.44 98 TYR A N 1
ATOM 735 C CA . TYR A 1 98 ? -4.334 -5.407 7.145 1.00 98.44 98 TYR A CA 1
ATOM 736 C C . TYR A 1 98 ? -4.526 -3.983 6.644 1.00 98.44 98 TYR A C 1
ATOM 738 O O . TYR A 1 98 ? -5.648 -3.468 6.600 1.00 98.44 98 TYR A O 1
ATOM 746 N N . ILE A 1 99 ? -3.419 -3.396 6.201 1.00 98.56 99 ILE A N 1
ATOM 747 C CA . ILE A 1 99 ? -3.416 -2.216 5.337 1.00 98.56 99 ILE A CA 1
ATOM 748 C C . ILE A 1 99 ? -2.956 -2.671 3.963 1.00 98.56 99 ILE A C 1
ATOM 750 O O . ILE A 1 99 ? -1.902 -3.288 3.870 1.00 98.56 99 ILE A O 1
ATOM 754 N N . VAL A 1 100 ? -3.704 -2.352 2.911 1.00 98.81 100 VAL A N 1
ATOM 755 C CA . VAL A 1 100 ? -3.307 -2.625 1.521 1.00 98.81 100 VAL A CA 1
ATOM 756 C C . VAL A 1 100 ? -2.977 -1.317 0.825 1.00 98.81 100 VAL A C 1
ATOM 758 O O . VAL A 1 100 ? -3.798 -0.405 0.837 1.00 98.81 100 VAL A O 1
ATOM 761 N N . ILE A 1 101 ? -1.800 -1.244 0.202 1.00 98.81 101 ILE A N 1
ATOM 762 C CA . ILE A 1 101 ? -1.405 -0.138 -0.674 1.00 98.81 101 ILE A CA 1
ATOM 763 C C . ILE A 1 101 ? -1.692 -0.525 -2.123 1.00 98.81 101 ILE A C 1
ATOM 765 O O . ILE A 1 101 ? -1.336 -1.623 -2.561 1.00 98.81 101 ILE A O 1
ATOM 769 N N . TYR A 1 102 ? -2.303 0.389 -2.872 1.00 98.81 102 TYR A N 1
ATOM 770 C CA . TYR A 1 102 ? -2.633 0.222 -4.285 1.00 98.81 102 TYR A CA 1
ATOM 771 C C . TYR A 1 102 ? -2.344 1.505 -5.081 1.00 98.81 102 TYR A C 1
ATOM 773 O O . TYR A 1 102 ? -2.259 2.591 -4.502 1.00 98.81 102 TYR A O 1
ATOM 781 N N . SER A 1 103 ? -2.162 1.370 -6.397 1.00 98.75 103 SER A N 1
ATOM 782 C CA . SER A 1 103 ? -2.032 2.498 -7.332 1.00 98.75 103 SER A CA 1
ATOM 783 C C . SER A 1 103 ? -3.415 2.884 -7.863 1.00 98.75 103 SER A C 1
ATOM 785 O O . SER A 1 103 ? -3.988 2.137 -8.648 1.00 98.75 103 SER A O 1
ATOM 787 N N . ASP A 1 104 ? -3.943 4.034 -7.446 1.00 98.69 104 ASP A N 1
ATOM 788 C CA . ASP A 1 104 ? -5.286 4.550 -7.786 1.00 98.69 104 ASP A CA 1
ATOM 789 C C . ASP A 1 104 ? -5.369 5.106 -9.213 1.00 98.69 104 ASP A C 1
ATOM 791 O O . ASP A 1 104 ? -6.437 5.198 -9.805 1.00 98.69 104 ASP A O 1
ATOM 795 N N . THR A 1 105 ? -4.230 5.484 -9.792 1.00 98.25 105 THR A N 1
ATOM 796 C CA . THR A 1 105 ? -4.157 5.941 -11.188 1.00 98.25 105 THR A CA 1
ATOM 797 C C . THR A 1 105 ? -3.860 4.811 -12.165 1.00 98.25 105 THR A C 1
ATOM 799 O O . THR A 1 105 ? -4.009 4.997 -13.374 1.00 98.25 105 THR A O 1
ATOM 802 N N . SER A 1 106 ? -3.457 3.635 -11.675 1.00 98.31 106 SER A N 1
ATOM 803 C CA . SER A 1 106 ? -3.313 2.456 -12.526 1.00 98.31 106 SER A CA 1
ATOM 804 C C . SER A 1 106 ? -4.672 1.934 -12.992 1.00 98.31 106 SER A C 1
ATOM 806 O O . SER A 1 106 ? -5.689 2.043 -12.308 1.00 98.31 106 SER A O 1
ATOM 808 N N . ALA A 1 107 ? -4.697 1.293 -14.161 1.00 97.69 107 ALA A N 1
ATOM 809 C CA . ALA A 1 107 ? -5.922 0.682 -14.659 1.00 97.69 107 ALA A CA 1
ATOM 810 C C . ALA A 1 107 ? -6.434 -0.399 -13.687 1.00 97.69 107 ALA A C 1
ATOM 812 O O . ALA A 1 107 ? -5.748 -1.398 -13.436 1.00 97.69 107 ALA A O 1
ATOM 813 N N . SER A 1 108 ? -7.668 -0.225 -13.208 1.00 97.38 108 SER A N 1
ATOM 814 C CA . SER A 1 108 ? -8.332 -1.105 -12.234 1.00 97.38 108 SER A CA 1
ATOM 815 C C . SER A 1 108 ? -7.636 -1.182 -10.872 1.00 97.38 108 SER A C 1
ATOM 817 O O . SER A 1 108 ? -7.711 -2.225 -10.231 1.00 97.38 108 SER A O 1
ATOM 819 N N . ASP A 1 109 ? -6.956 -0.123 -10.435 1.00 98.62 109 ASP A N 1
ATOM 820 C CA . ASP A 1 109 ? -6.490 0.015 -9.052 1.00 98.62 109 ASP A CA 1
ATOM 821 C C . ASP A 1 109 ? -5.585 -1.140 -8.590 1.00 98.62 109 ASP A C 1
ATOM 823 O O . ASP A 1 109 ? -5.887 -1.868 -7.638 1.00 98.62 109 ASP A O 1
ATOM 827 N N . LYS A 1 110 ? -4.488 -1.373 -9.315 1.00 98.69 110 LYS A N 1
ATOM 828 C CA . LYS A 1 110 ? -3.576 -2.496 -9.071 1.00 98.69 110 LYS A CA 1
ATOM 829 C C . LYS A 1 110 ? -2.986 -2.437 -7.663 1.00 98.69 110 LYS A C 1
ATOM 831 O O . LYS A 1 110 ? -2.443 -1.410 -7.243 1.00 98.69 110 LYS A O 1
ATOM 836 N N . VAL A 1 111 ? -3.055 -3.557 -6.944 1.00 98.69 111 VAL A N 1
ATOM 837 C CA . VAL A 1 111 ? -2.512 -3.655 -5.582 1.00 98.69 111 VAL A CA 1
ATOM 838 C C . VAL A 1 111 ? -0.997 -3.858 -5.608 1.00 98.69 111 VAL A C 1
ATOM 840 O O . VAL A 1 111 ? -0.455 -4.578 -6.447 1.00 98.69 111 VAL A O 1
ATOM 843 N N . VAL A 1 112 ? -0.300 -3.210 -4.675 1.00 98.31 112 VAL A N 1
ATOM 844 C CA . VAL A 1 112 ? 1.167 -3.247 -4.561 1.00 98.31 112 VAL A CA 1
ATOM 845 C C . VAL A 1 112 ? 1.586 -4.244 -3.488 1.00 98.31 112 VAL A C 1
ATOM 847 O O . VAL A 1 112 ? 2.360 -5.167 -3.738 1.00 98.31 112 VAL A O 1
ATOM 850 N N . GLY A 1 113 ? 1.036 -4.086 -2.289 1.00 98.00 113 GLY A N 1
ATOM 851 C CA . GLY A 1 113 ? 1.358 -4.936 -1.153 1.00 98.00 113 GLY A CA 1
ATOM 852 C C . GLY A 1 113 ? 0.531 -4.593 0.072 1.00 98.00 113 GLY A C 1
ATOM 853 O O . GLY A 1 113 ? -0.396 -3.778 0.010 1.00 98.00 113 GLY A O 1
ATOM 854 N N . ARG A 1 114 ? 0.863 -5.232 1.189 1.00 97.94 114 ARG A N 1
ATOM 855 C CA . ARG A 1 114 ? 0.138 -5.094 2.447 1.00 97.94 114 ARG A CA 1
ATOM 856 C C . ARG A 1 114 ? 1.063 -5.020 3.656 1.00 97.94 114 ARG A C 1
ATOM 858 O O . ARG A 1 114 ? 2.160 -5.563 3.640 1.00 97.94 114 ARG A O 1
ATOM 865 N N . PHE A 1 115 ? 0.541 -4.455 4.733 1.00 97.69 115 PHE A N 1
ATOM 866 C CA . PHE A 1 115 ? 1.019 -4.679 6.094 1.00 97.69 115 PHE A CA 1
ATOM 867 C C . PHE A 1 115 ? 0.074 -5.659 6.800 1.00 97.69 115 PHE A C 1
ATOM 869 O O . PHE A 1 115 ? -1.144 -5.505 6.688 1.00 97.69 115 PHE A O 1
ATOM 876 N N . ASP A 1 116 ? 0.611 -6.641 7.528 1.00 97.00 116 ASP A N 1
ATOM 877 C CA . ASP A 1 116 ? -0.150 -7.563 8.386 1.00 97.00 116 ASP A CA 1
ATOM 878 C C . ASP A 1 116 ? 0.217 -7.337 9.857 1.00 97.00 116 ASP A C 1
ATOM 880 O O . ASP A 1 116 ? 1.328 -7.642 10.285 1.00 97.00 116 ASP A O 1
ATOM 884 N N . PHE A 1 117 ? -0.726 -6.831 10.652 1.00 96.31 117 PHE A N 1
ATOM 885 C CA . PHE A 1 117 ? -0.499 -6.565 12.076 1.00 96.31 117 PHE A CA 1
ATOM 886 C C . PHE A 1 117 ? -0.550 -7.829 12.952 1.00 96.31 117 PHE A C 1
ATOM 888 O O . PHE A 1 117 ? -0.331 -7.754 14.160 1.00 96.31 117 PHE A O 1
ATOM 895 N N . GLY A 1 118 ? -0.858 -8.996 12.377 1.00 95.19 118 GLY A N 1
ATOM 896 C CA . GLY A 1 118 ? -0.955 -10.285 13.070 1.00 95.19 118 GLY A CA 1
ATOM 897 C C . GLY A 1 118 ? -2.231 -10.459 13.901 1.00 95.19 118 GLY A C 1
ATOM 898 O O . GLY A 1 118 ? -2.660 -11.586 14.146 1.00 95.19 118 GLY A O 1
ATOM 899 N N . SER A 1 119 ? -2.884 -9.361 14.276 1.00 95.62 119 SER A N 1
ATOM 900 C CA . SER A 1 119 ? -4.154 -9.327 14.995 1.00 95.62 119 SER A CA 1
ATOM 901 C C . SER A 1 119 ? -5.027 -8.165 14.521 1.00 95.62 119 SER A C 1
ATOM 903 O O . SER A 1 119 ? -4.564 -7.234 13.862 1.00 95.62 119 SER A O 1
ATOM 905 N N . ALA A 1 120 ? -6.322 -8.255 14.821 1.00 97.50 120 ALA A N 1
ATOM 906 C CA . ALA A 1 120 ? -7.265 -7.192 14.517 1.00 97.50 120 ALA A CA 1
ATOM 907 C C . ALA A 1 120 ? -7.054 -5.985 15.446 1.00 97.50 120 ALA A C 1
ATOM 909 O O . ALA A 1 120 ? -6.897 -6.131 16.658 1.00 97.50 120 ALA A O 1
ATOM 910 N N . ILE A 1 121 ? -7.108 -4.796 14.859 1.00 97.88 121 ILE A N 1
ATOM 911 C CA . ILE A 1 121 ? -6.989 -3.488 15.488 1.00 97.88 121 ILE A CA 1
ATOM 912 C C . ILE A 1 121 ? -8.312 -2.746 15.298 1.00 97.88 121 ILE A C 1
ATOM 914 O O . ILE A 1 121 ? -8.903 -2.765 14.218 1.00 97.88 121 ILE A O 1
ATOM 918 N N . THR A 1 122 ? -8.750 -2.054 16.345 1.00 98.3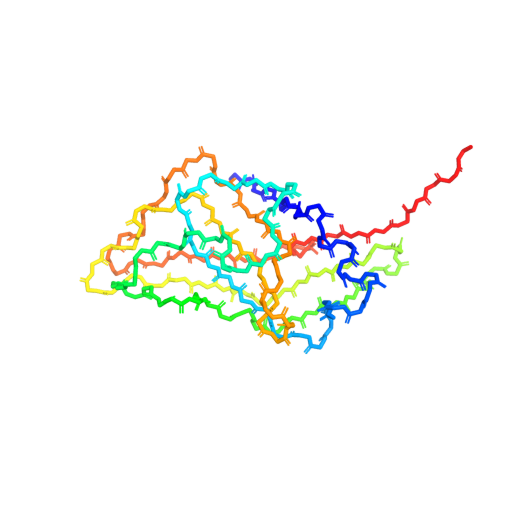8 122 THR A N 1
ATOM 919 C CA . THR A 1 122 ? -9.871 -1.111 16.302 1.00 98.38 122 THR A CA 1
ATOM 920 C C . THR A 1 122 ? -9.346 0.254 16.716 1.00 98.38 122 THR A C 1
ATOM 922 O O . THR A 1 122 ? -8.689 0.362 17.749 1.00 98.38 122 THR A O 1
ATOM 925 N N . ILE A 1 123 ? -9.631 1.289 15.927 1.00 98.44 123 ILE A N 1
ATOM 926 C CA . ILE A 1 123 ? -9.320 2.679 16.275 1.00 98.44 123 ILE A CA 1
ATOM 927 C C . ILE A 1 123 ? -10.490 3.197 17.117 1.00 98.44 123 ILE A C 1
ATOM 929 O O . ILE A 1 123 ? -11.599 3.286 16.581 1.00 98.44 123 ILE A O 1
ATOM 933 N N . PRO A 1 124 ? -10.301 3.502 18.412 1.00 98.44 124 PRO A N 1
ATOM 934 C CA . PRO A 1 124 ? -11.370 4.052 19.240 1.00 98.44 124 PRO A CA 1
ATOM 935 C C . PRO A 1 124 ? -11.816 5.423 18.725 1.00 98.44 124 PRO A C 1
ATOM 937 O O . PRO A 1 124 ? -11.000 6.159 18.174 1.00 98.44 124 PRO A O 1
ATOM 940 N N . ASP A 1 125 ? -13.082 5.784 18.942 1.00 98.50 125 ASP A N 1
ATOM 941 C CA . ASP A 1 125 ? -13.599 7.111 18.579 1.00 98.50 125 ASP A CA 1
ATOM 942 C C . ASP A 1 125 ? -12.729 8.2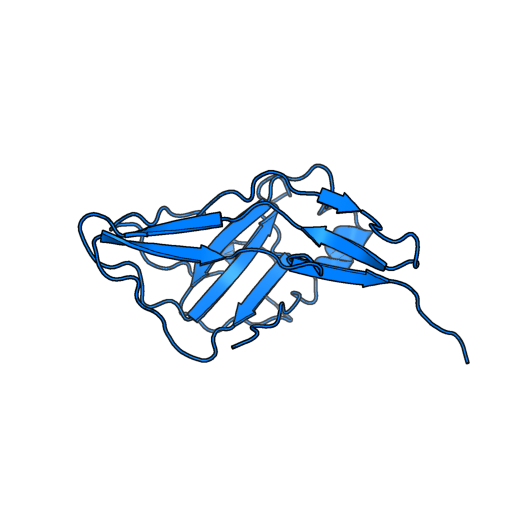35 19.175 1.00 98.50 125 ASP A C 1
ATOM 944 O O . ASP A 1 125 ? -12.234 8.130 20.301 1.00 98.50 125 ASP A O 1
ATOM 948 N N . GLY A 1 126 ? -12.485 9.286 18.391 1.00 97.94 126 GLY A N 1
ATOM 949 C CA . GLY A 1 126 ? -11.607 10.400 18.761 1.00 97.94 126 GLY A CA 1
ATOM 950 C C . GLY A 1 126 ? -10.104 10.092 18.738 1.00 97.94 126 GLY A C 1
ATOM 951 O O . GLY A 1 126 ? -9.305 10.984 19.019 1.00 97.94 126 GLY A O 1
ATOM 952 N N . SER A 1 127 ? -9.696 8.864 18.402 1.00 98.44 127 SER A N 1
ATOM 953 C CA . SER A 1 127 ? -8.285 8.482 18.263 1.00 98.44 127 SER A CA 1
ATOM 954 C C . SER A 1 127 ? -7.837 8.455 16.802 1.00 98.44 127 SER A C 1
ATOM 956 O O . SER A 1 127 ? -8.646 8.358 15.877 1.00 98.44 127 SER A O 1
ATOM 958 N N . GLU A 1 128 ? -6.522 8.491 16.591 1.00 97.56 128 GLU A N 1
ATOM 959 C CA . GLU A 1 128 ? -5.915 8.308 15.274 1.00 97.56 128 GLU A CA 1
ATOM 960 C C . GLU A 1 128 ? -5.026 7.067 15.218 1.00 97.56 128 GLU A C 1
ATOM 962 O O . GLU A 1 128 ? -4.401 6.671 16.202 1.00 97.56 128 GLU A O 1
ATOM 967 N N . PHE A 1 129 ? -4.954 6.467 14.034 1.00 97.94 129 PHE A N 1
ATOM 968 C CA . PHE A 1 129 ? -4.001 5.419 13.705 1.00 97.94 129 PHE A CA 1
ATOM 969 C C . PHE A 1 129 ? -3.194 5.861 12.489 1.00 97.94 129 PHE A C 1
ATOM 971 O O . PHE A 1 129 ? -3.751 6.057 11.406 1.00 97.94 129 PHE A O 1
ATOM 978 N N . GLY A 1 130 ? -1.890 6.053 12.681 1.00 96.06 130 GLY A N 1
ATOM 979 C CA . GLY A 1 130 ? -0.977 6.552 11.660 1.00 96.06 130 GLY A CA 1
ATOM 980 C C . GLY A 1 130 ? 0.134 5.567 11.333 1.00 96.06 130 GLY A C 1
ATOM 981 O O . GLY A 1 130 ? 0.642 4.874 12.212 1.00 96.06 130 GLY A O 1
ATOM 982 N N . ILE A 1 131 ? 0.536 5.556 10.066 1.00 95.44 131 ILE A N 1
ATOM 983 C CA . ILE A 1 131 ? 1.727 4.868 9.581 1.00 95.44 131 ILE A CA 1
ATOM 984 C C . ILE A 1 131 ? 2.740 5.917 9.154 1.00 95.44 131 ILE A C 1
ATOM 986 O O . ILE A 1 131 ? 2.471 6.742 8.278 1.00 95.44 131 ILE A O 1
ATOM 990 N N . THR A 1 132 ? 3.918 5.851 9.762 1.00 95.62 132 THR A N 1
ATOM 991 C CA . THR A 1 132 ? 5.057 6.702 9.428 1.00 95.62 132 THR A CA 1
ATOM 992 C C . THR A 1 132 ? 6.132 5.827 8.792 1.00 95.62 132 THR A C 1
ATOM 994 O O . THR A 1 132 ? 6.743 5.028 9.506 1.00 95.62 132 THR A O 1
ATOM 997 N N . PRO A 1 133 ? 6.364 5.936 7.469 1.00 94.56 133 PRO A N 1
ATOM 998 C CA . PRO A 1 133 ? 7.474 5.251 6.818 1.00 94.56 133 PRO A CA 1
ATOM 999 C C . PRO A 1 133 ? 8.809 5.594 7.492 1.00 94.56 133 PRO A C 1
ATOM 1001 O O . PRO A 1 133 ? 9.088 6.757 7.785 1.00 94.56 133 PRO A O 1
ATOM 1004 N N . GLY A 1 134 ? 9.623 4.572 7.764 1.00 91.00 134 GLY A N 1
ATOM 1005 C CA . GLY A 1 134 ? 10.941 4.743 8.375 1.00 91.00 134 GLY A CA 1
ATOM 1006 C C . GLY A 1 134 ? 12.012 5.148 7.360 1.00 91.00 134 GLY A C 1
ATOM 1007 O O . GLY A 1 134 ? 11.726 5.459 6.205 1.00 91.00 134 GLY A O 1
ATOM 1008 N N . THR A 1 135 ? 13.284 5.069 7.756 1.00 89.62 135 THR A N 1
ATOM 1009 C CA . THR A 1 135 ? 14.431 5.318 6.857 1.00 89.62 135 THR A CA 1
ATOM 1010 C C . THR A 1 135 ? 14.400 4.427 5.610 1.00 89.62 135 THR A C 1
ATOM 1012 O O . THR A 1 135 ? 14.801 4.845 4.514 1.00 89.62 135 THR A O 1
ATOM 1015 N N . ASP A 1 136 ? 13.889 3.206 5.761 1.00 88.31 136 ASP A N 1
ATOM 1016 C CA . ASP A 1 136 ? 13.733 2.244 4.675 1.00 88.31 136 ASP A CA 1
ATOM 1017 C C . ASP A 1 136 ? 12.503 2.485 3.797 1.00 88.31 136 ASP A C 1
ATOM 1019 O O . ASP A 1 136 ? 12.337 1.808 2.789 1.00 88.31 136 ASP A O 1
ATOM 1023 N N . GLY A 1 137 ? 11.704 3.506 4.109 1.00 93.94 137 GLY A N 1
ATOM 1024 C CA . GLY A 1 137 ? 10.452 3.787 3.428 1.00 93.94 137 GLY A CA 1
ATOM 1025 C C . GLY A 1 137 ? 9.391 2.745 3.762 1.00 93.94 137 GLY A C 1
ATOM 1026 O O . GLY A 1 137 ? 9.356 2.201 4.864 1.00 93.94 137 GLY A O 1
ATOM 1027 N N . ILE A 1 138 ? 8.509 2.503 2.798 1.00 95.88 138 ILE A N 1
ATOM 1028 C CA . ILE A 1 138 ? 7.493 1.447 2.847 1.00 95.88 138 ILE A CA 1
ATOM 1029 C C . ILE A 1 138 ? 8.121 0.126 2.399 1.00 95.88 138 ILE A C 1
ATOM 1031 O O . ILE A 1 138 ? 7.916 -0.901 3.038 1.00 95.88 138 ILE A O 1
ATOM 1035 N N . PHE A 1 139 ? 8.919 0.160 1.327 1.00 94.81 139 PHE A N 1
ATOM 1036 C CA . PHE A 1 139 ? 9.736 -0.973 0.904 1.00 94.81 139 PHE A CA 1
ATOM 1037 C C . PHE A 1 139 ? 11.010 -0.525 0.179 1.00 94.81 139 PHE A C 1
ATOM 1039 O O . PHE A 1 139 ? 11.096 0.583 -0.365 1.00 94.81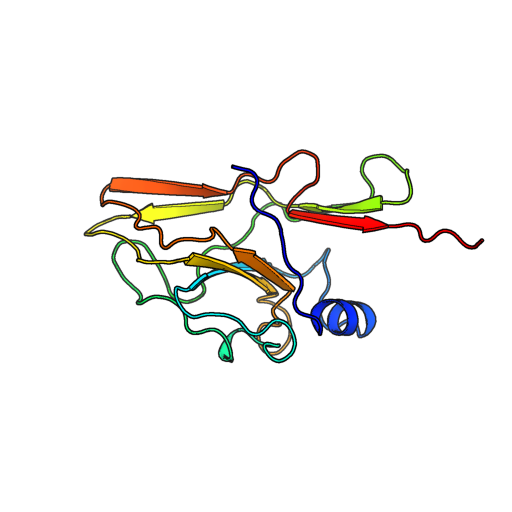 139 PHE A O 1
ATOM 1046 N N . ARG A 1 140 ? 11.983 -1.443 0.121 1.00 92.50 140 ARG A N 1
ATOM 1047 C CA . ARG A 1 140 ? 13.187 -1.336 -0.709 1.00 92.50 140 ARG A CA 1
ATOM 1048 C C . ARG A 1 140 ? 13.323 -2.526 -1.650 1.00 92.50 140 ARG A C 1
ATOM 1050 O O . ARG A 1 140 ? 12.951 -3.642 -1.303 1.00 92.50 140 ARG A O 1
ATOM 1057 N N . THR A 1 141 ? 13.921 -2.294 -2.810 1.00 90.75 141 THR A N 1
ATOM 1058 C CA . THR A 1 141 ? 14.359 -3.340 -3.745 1.00 90.75 141 THR A CA 1
ATOM 1059 C C . THR A 1 141 ? 15.677 -2.922 -4.387 1.00 90.75 141 THR A C 1
ATOM 1061 O O . THR A 1 141 ? 15.965 -1.733 -4.503 1.00 90.75 141 THR A O 1
ATOM 1064 N N . GLY A 1 142 ? 16.538 -3.870 -4.745 1.00 86.06 142 GLY A N 1
ATOM 1065 C CA . GLY A 1 142 ? 17.884 -3.526 -5.186 1.00 86.06 142 GLY A CA 1
ATOM 1066 C C . GLY A 1 142 ? 18.734 -4.704 -5.625 1.00 86.06 142 GLY A C 1
ATOM 1067 O O . GLY A 1 142 ? 18.227 -5.789 -5.895 1.00 86.06 142 GLY A O 1
ATOM 1068 N N . LYS A 1 143 ? 20.040 -4.439 -5.723 1.00 76.88 143 LYS A N 1
ATOM 1069 C CA . LYS A 1 143 ? 21.028 -5.279 -6.412 1.00 76.88 143 LYS A CA 1
ATOM 1070 C C . LYS A 1 143 ? 20.945 -6.780 -6.099 1.00 76.88 143 LYS A C 1
ATOM 1072 O O . LYS A 1 143 ? 20.949 -7.197 -4.942 1.00 76.88 143 LYS A O 1
ATOM 1077 N N . GLY A 1 144 ? 20.965 -7.577 -7.165 1.00 75.31 144 GLY A N 1
ATOM 1078 C CA . GLY A 1 144 ? 21.299 -8.996 -7.105 1.00 75.31 144 GLY A CA 1
ATOM 1079 C C . GLY A 1 144 ? 22.815 -9.201 -7.110 1.00 75.31 144 GLY A C 1
ATOM 1080 O O . GLY A 1 144 ? 23.562 -8.364 -7.618 1.00 75.31 144 GLY A O 1
ATOM 1081 N N . THR A 1 145 ? 23.258 -10.329 -6.565 1.00 80.06 145 THR A N 1
ATOM 1082 C CA . THR A 1 145 ? 24.653 -10.777 -6.637 1.00 80.06 145 THR A CA 1
ATOM 1083 C C . THR A 1 145 ? 24.689 -12.057 -7.455 1.00 80.06 145 THR A C 1
ATOM 1085 O O . THR A 1 145 ? 23.923 -12.979 -7.181 1.00 80.06 145 THR A O 1
ATOM 1088 N N . LEU A 1 146 ? 25.569 -12.113 -8.450 1.00 67.62 146 LEU A N 1
ATOM 1089 C CA . LEU A 1 146 ? 25.929 -13.366 -9.102 1.00 67.62 146 LEU A CA 1
ATOM 1090 C C . LEU A 1 146 ? 27.091 -13.976 -8.317 1.00 67.62 146 LEU A C 1
ATOM 1092 O O . LEU A 1 146 ? 28.070 -13.279 -8.041 1.00 67.62 146 LEU A O 1
ATOM 1096 N N . VAL A 1 147 ? 26.960 -15.247 -7.953 1.00 69.62 147 VAL A N 1
ATOM 1097 C CA . VAL A 1 147 ? 28.075 -16.101 -7.527 1.00 69.62 147 VAL A CA 1
ATOM 1098 C C . VAL A 1 147 ? 28.260 -17.209 -8.544 1.00 69.62 147 VAL A C 1
ATOM 1100 O O . VAL A 1 147 ? 27.231 -17.659 -9.098 1.00 69.62 147 VAL A O 1
#

pLDDT: mean 95.41, std 6.24, range [58.34, 98.88]

Sequence (147 aa):
MAVEFDHFYKAIGHQGAGRINLETDTFKAVLTNTALNLATNEVLADITQIANGNGYATGGVTLTSVVWSDPTADGKWRFTSAQFKWIASGGAIGPFRYIVIYSDTSASDKVVGRFDFGSAITIPDGSEFGITPGTDGIFRTGKGTLV

Secondary structure (DSSP, 8-state):
----EEEPHHHHHHHHTTSS-TTTS-EEEEEE-SPP-TTT--BGGGS-PPPSBTTB-TT-EEPPS-EEE-TTSSSEEEEE-S-EEEE--SS-EEEEEEEEEEESSSTT-BEEEEEEEEEEEEE-TT-EEEE--BTTBSEEEE-----

Radius of gyration: 15.47 Å; chains: 1; bounding box: 47×29×37 Å

Foldseek 3Di:
DDWAWFWQPCQVVCVVVVLDDQAPFWKFKFFAADDDDSDPQWACVSTDGFDDDQQADPRHGTFAQWDWDDPPPPFKTATAGAKDKTAGAPFKDDQTFKMWMFGPPGDRTTTTTMTGNVDTDIAGHRGMDMDGADPRHNHMDGDDDDD

Organism: NCBI:txid1513892